Protein AF-A0AB74E7F2-F1 (afdb_monomer_lite)

Radius of gyration: 13.61 Å; chains: 1; bounding box: 28×32×40 Å

Organism: Staphylococcus aureus (NCBI:txid1280)

Structure (mmCIF, N/CA/C/O backbone):
data_AF-A0AB74E7F2-F1
#
_entry.id   AF-A0AB74E7F2-F1
#
loop_
_atom_site.group_PDB
_atom_site.id
_atom_site.type_symbol
_atom_site.label_atom_id
_atom_site.label_alt_id
_atom_site.label_comp_id
_atom_site.label_asym_id
_atom_site.label_entity_id
_atom_site.label_seq_id
_atom_site.pdbx_PDB_ins_code
_atom_site.Cartn_x
_atom_site.Cartn_y
_atom_site.Cartn_z
_atom_site.occupancy
_atom_site.B_iso_or_equiv
_atom_site.auth_seq_id
_atom_site.auth_comp_id
_atom_site.auth_asym_id
_atom_site.auth_atom_id
_atom_site.pdbx_PDB_model_num
ATOM 1 N N . PHE A 1 1 ? 10.482 0.466 -28.889 1.00 39.66 1 PHE A N 1
ATOM 2 C CA . PHE A 1 1 ? 11.165 -0.450 -27.960 1.00 39.66 1 PHE A CA 1
ATOM 3 C C . PHE A 1 1 ? 11.246 0.227 -26.612 1.00 39.66 1 PHE A C 1
ATOM 5 O O . PHE A 1 1 ? 11.640 1.384 -26.559 1.00 39.66 1 PHE A O 1
ATOM 12 N N . GLY A 1 2 ? 10.797 -0.452 -25.567 1.00 55.34 2 GLY A N 1
ATOM 13 C CA . GLY A 1 2 ? 10.849 0.024 -24.193 1.00 55.34 2 GLY A CA 1
ATOM 14 C C . GLY A 1 2 ? 10.389 -1.122 -23.316 1.00 55.34 2 GLY A C 1
ATOM 15 O O . GLY A 1 2 ? 9.218 -1.496 -23.380 1.00 55.34 2 GLY A O 1
ATOM 16 N N . ASP A 1 3 ? 11.318 -1.728 -22.586 1.00 63.72 3 ASP A N 1
ATOM 17 C CA . ASP A 1 3 ? 10.972 -2.790 -21.653 1.00 63.72 3 ASP A CA 1
ATOM 18 C C . ASP A 1 3 ? 10.117 -2.198 -20.532 1.00 63.72 3 ASP A C 1
ATOM 20 O O . ASP A 1 3 ? 10.372 -1.099 -20.035 1.00 63.72 3 ASP A O 1
ATOM 24 N N . THR A 1 4 ? 9.042 -2.897 -20.175 1.00 64.88 4 THR A N 1
ATOM 25 C CA . THR A 1 4 ? 8.167 -2.480 -19.077 1.00 64.88 4 THR A CA 1
ATOM 26 C C . THR A 1 4 ? 8.802 -2.948 -17.773 1.00 64.88 4 THR A C 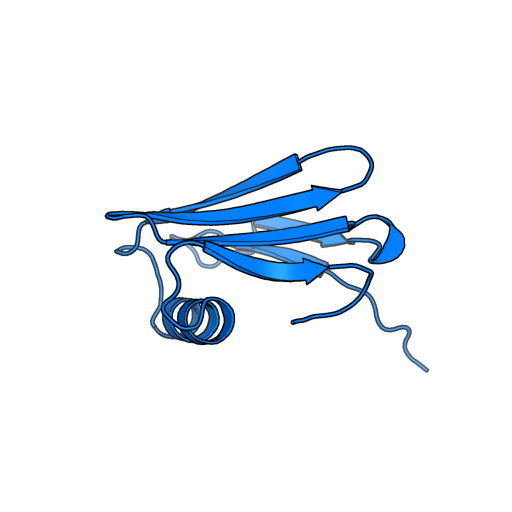1
ATOM 28 O O . THR A 1 4 ? 8.916 -4.149 -17.552 1.00 64.88 4 THR A O 1
ATOM 31 N N . PHE A 1 5 ? 9.209 -2.020 -16.909 1.00 63.56 5 PHE A N 1
ATOM 32 C CA . PHE A 1 5 ? 9.804 -2.320 -15.603 1.00 63.56 5 PHE A CA 1
ATOM 33 C C . PHE A 1 5 ? 8.944 -1.751 -14.466 1.00 63.56 5 PHE A C 1
ATOM 35 O O . PHE A 1 5 ? 8.213 -0.774 -14.649 1.00 63.56 5 PHE A O 1
ATOM 42 N N . LEU A 1 6 ? 9.003 -2.374 -13.284 1.00 65.81 6 LEU A N 1
ATOM 43 C CA . LEU A 1 6 ? 8.288 -1.907 -12.096 1.00 65.81 6 LEU A CA 1
ATOM 44 C C . LEU A 1 6 ? 9.228 -1.100 -11.206 1.00 65.81 6 LEU A C 1
ATOM 46 O O . LEU A 1 6 ? 10.315 -1.547 -10.849 1.00 65.81 6 LEU A O 1
ATOM 50 N N . MET A 1 7 ? 8.763 0.069 -10.780 1.00 71.94 7 MET A N 1
ATOM 51 C CA . MET A 1 7 ? 9.463 0.901 -9.808 1.00 71.94 7 MET A CA 1
ATOM 52 C C . MET A 1 7 ? 8.633 1.055 -8.542 1.00 71.94 7 MET A C 1
ATOM 54 O O . MET A 1 7 ? 7.443 1.371 -8.588 1.00 71.94 7 MET A O 1
ATOM 58 N N . CYS A 1 8 ? 9.279 0.876 -7.394 1.00 69.75 8 CYS A N 1
ATOM 59 C CA . CYS A 1 8 ? 8.757 1.310 -6.110 1.00 69.75 8 CYS A CA 1
ATOM 60 C C . CYS A 1 8 ? 9.364 2.665 -5.766 1.00 69.75 8 CYS A C 1
ATOM 62 O O . CYS A 1 8 ? 10.534 2.756 -5.401 1.00 69.75 8 CYS A O 1
ATOM 64 N N . THR A 1 9 ? 8.563 3.721 -5.872 1.00 68.56 9 THR A N 1
ATOM 65 C CA . THR A 1 9 ? 8.979 5.071 -5.489 1.00 68.56 9 THR A CA 1
ATOM 66 C C . THR A 1 9 ? 8.465 5.389 -4.089 1.00 68.56 9 THR A C 1
ATOM 68 O O . THR A 1 9 ? 7.259 5.449 -3.841 1.00 68.56 9 THR A O 1
ATOM 71 N N . ILE A 1 10 ? 9.391 5.616 -3.164 1.00 67.75 10 ILE A N 1
ATOM 72 C CA . ILE A 1 10 ? 9.127 6.097 -1.814 1.00 67.75 10 ILE A CA 1
ATOM 73 C C . ILE A 1 10 ? 9.182 7.620 -1.847 1.00 67.75 10 ILE A C 1
ATOM 75 O O . ILE A 1 10 ? 10.229 8.217 -2.092 1.00 67.75 10 ILE A O 1
ATOM 79 N N . ILE A 1 11 ? 8.051 8.258 -1.565 1.00 67.88 11 ILE A N 1
ATOM 80 C CA . ILE A 1 11 ? 7.923 9.716 -1.582 1.00 67.88 11 ILE A CA 1
ATOM 81 C C . ILE A 1 11 ? 7.808 10.237 -0.148 1.00 67.88 11 ILE A C 1
ATOM 83 O O . ILE A 1 11 ? 7.074 9.702 0.687 1.00 67.88 11 ILE A O 1
ATOM 87 N N . SER A 1 12 ? 8.557 11.296 0.144 1.00 57.97 12 SER A N 1
ATOM 88 C CA . SER A 1 12 ? 8.482 12.067 1.373 1.00 57.97 12 SER A CA 1
ATOM 89 C C . SER A 1 12 ? 7.107 12.694 1.507 1.00 57.97 12 SER A C 1
ATOM 91 O O . SER A 1 12 ? 6.698 13.502 0.683 1.00 57.97 12 SER A O 1
ATOM 93 N N . PHE A 1 13 ? 6.406 12.377 2.588 1.00 56.69 13 PHE A N 1
ATOM 94 C CA . PHE A 1 13 ? 5.064 12.906 2.783 1.00 56.69 13 PHE A CA 1
ATOM 95 C C . PHE A 1 13 ? 5.026 14.437 2.957 1.00 56.69 13 PHE A C 1
ATOM 97 O O . PHE A 1 13 ? 4.120 15.089 2.457 1.00 56.69 13 PHE A O 1
ATOM 104 N N . LYS A 1 14 ? 5.994 15.023 3.675 1.00 56.22 14 LYS A N 1
ATOM 105 C CA . LYS A 1 14 ? 5.977 16.465 3.983 1.00 56.22 14 LYS A CA 1
ATOM 106 C C . LYS A 1 14 ? 6.453 17.331 2.823 1.00 56.22 14 LYS A C 1
ATOM 108 O O . LYS A 1 14 ? 5.979 18.447 2.670 1.00 56.22 14 LYS A O 1
ATOM 113 N N . THR A 1 15 ? 7.427 16.831 2.069 1.00 73.25 15 THR A N 1
ATOM 114 C CA . THR A 1 15 ? 8.123 17.607 1.035 1.00 73.25 15 THR A CA 1
ATOM 115 C C . THR A 1 15 ? 7.724 17.189 -0.375 1.00 73.25 15 THR A C 1
ATOM 117 O O . THR A 1 15 ? 8.094 17.864 -1.325 1.00 73.25 15 THR A O 1
ATOM 120 N N . PHE A 1 16 ? 6.978 16.087 -0.525 1.00 68.19 16 PHE A N 1
ATOM 121 C CA . PHE A 1 16 ? 6.669 15.440 -1.808 1.00 68.19 16 PHE A CA 1
ATOM 122 C C . PHE A 1 16 ? 7.908 15.057 -2.631 1.00 68.19 16 PHE A C 1
ATOM 124 O O . PHE A 1 16 ? 7.798 14.677 -3.793 1.00 68.19 16 PHE A O 1
ATOM 131 N N . GLU A 1 17 ? 9.088 15.089 -2.014 1.00 70.38 17 GLU A N 1
ATOM 132 C CA . GLU A 1 17 ? 10.343 14.692 -2.635 1.00 70.38 17 GLU A CA 1
ATOM 133 C C . GLU A 1 17 ? 10.428 13.175 -2.742 1.00 70.38 17 GLU A C 1
ATOM 135 O O . GLU A 1 17 ? 10.081 12.445 -1.810 1.00 70.38 17 GLU A O 1
ATOM 140 N N . ILE A 1 18 ? 10.950 12.687 -3.860 1.00 75.50 18 ILE A N 1
ATOM 141 C CA . ILE A 1 18 ? 11.291 11.277 -4.012 1.00 75.50 18 ILE A CA 1
ATOM 142 C C . ILE A 1 18 ? 12.473 10.985 -3.085 1.00 75.50 18 ILE A C 1
ATOM 144 O O . ILE A 1 18 ? 13.562 11.518 -3.273 1.00 75.50 18 ILE A O 1
ATOM 148 N N . LYS A 1 19 ? 12.250 10.155 -2.064 1.00 75.31 19 LYS A N 1
ATOM 149 C CA . LYS A 1 19 ? 13.300 9.731 -1.130 1.00 75.31 19 LYS A CA 1
ATOM 150 C C . LYS A 1 19 ? 14.126 8.593 -1.696 1.00 75.31 19 LYS A C 1
ATOM 152 O O . LYS A 1 19 ? 15.330 8.544 -1.483 1.00 75.31 19 LYS A O 1
ATOM 157 N N . GLU A 1 20 ? 13.459 7.662 -2.361 1.00 73.12 20 GLU A N 1
ATOM 158 C CA . GLU A 1 20 ? 14.084 6.456 -2.877 1.00 73.12 20 GLU A CA 1
ATOM 159 C C . GLU A 1 20 ? 13.239 5.921 -4.028 1.00 73.12 20 GLU A C 1
ATOM 161 O O . GLU A 1 20 ? 12.011 5.894 -3.938 1.00 73.12 20 GLU A O 1
ATOM 166 N N . THR A 1 21 ? 13.890 5.483 -5.098 1.00 71.81 21 THR A N 1
ATOM 167 C CA . THR A 1 21 ? 13.246 4.713 -6.159 1.00 71.81 21 THR A CA 1
ATOM 168 C C . THR A 1 21 ? 14.001 3.408 -6.275 1.00 71.81 21 THR A C 1
ATOM 170 O O . THR A 1 21 ? 15.201 3.411 -6.539 1.00 71.81 21 THR A O 1
ATOM 173 N N . VAL A 1 22 ? 13.301 2.305 -6.045 1.00 70.44 22 VAL A N 1
ATOM 174 C CA . VAL A 1 22 ? 13.870 0.962 -6.108 1.00 70.44 22 VAL A CA 1
ATOM 175 C C . VAL A 1 22 ? 13.230 0.234 -7.274 1.00 70.44 22 VAL A C 1
ATOM 177 O O . VAL A 1 22 ? 12.004 0.108 -7.328 1.00 70.44 22 VAL A O 1
ATOM 180 N N . GLU A 1 23 ? 14.059 -0.257 -8.190 1.00 70.00 23 GLU A N 1
ATOM 181 C CA . GLU A 1 23 ? 13.606 -1.189 -9.214 1.00 70.00 23 GLU A CA 1
ATOM 182 C C . GLU A 1 23 ? 13.168 -2.487 -8.549 1.00 70.00 23 GLU A C 1
ATOM 184 O O . GLU A 1 23 ? 13.896 -3.087 -7.755 1.00 70.00 23 GLU A O 1
ATOM 189 N N . LEU A 1 24 ? 11.945 -2.902 -8.849 1.00 69.06 24 LEU A N 1
ATOM 190 C CA . LEU A 1 24 ? 11.422 -4.179 -8.409 1.00 69.06 24 LEU A CA 1
ATOM 191 C C . LEU A 1 24 ? 11.346 -5.097 -9.623 1.00 69.06 24 LEU A C 1
ATOM 193 O O . LEU A 1 24 ? 10.602 -4.835 -10.564 1.00 69.06 24 LEU A O 1
ATOM 197 N N . SER A 1 25 ? 12.067 -6.215 -9.576 1.00 65.25 25 SER A N 1
ATOM 198 C CA . SER A 1 25 ? 11.768 -7.334 -10.467 1.00 65.25 25 SER A CA 1
ATOM 199 C C . SER A 1 25 ? 10.395 -7.891 -10.076 1.00 65.25 25 SER A C 1
ATOM 201 O O . SER A 1 25 ? 10.188 -8.279 -8.922 1.00 65.25 25 SER A O 1
ATOM 203 N N . TYR A 1 26 ? 9.450 -7.903 -11.023 1.00 60.69 26 TYR A N 1
ATOM 204 C CA . TYR A 1 26 ? 8.126 -8.508 -10.832 1.00 60.69 26 TYR A CA 1
ATOM 205 C C . TYR A 1 26 ? 8.237 -9.972 -10.392 1.00 60.69 26 TYR A C 1
ATOM 207 O O . TYR A 1 26 ? 7.484 -10.397 -9.518 1.00 60.69 26 TYR A O 1
ATOM 215 N N . ASP A 1 27 ? 9.228 -10.697 -10.915 1.00 62.91 27 ASP A N 1
ATOM 216 C CA . ASP A 1 27 ? 9.500 -12.104 -10.597 1.00 62.91 27 ASP A CA 1
ATOM 217 C C . ASP A 1 27 ? 9.857 -12.310 -9.119 1.00 62.91 27 ASP A C 1
ATOM 219 O O . ASP A 1 27 ? 9.672 -13.391 -8.563 1.00 62.91 27 ASP A O 1
ATOM 223 N N . ALA A 1 28 ? 10.357 -11.264 -8.456 1.00 70.81 28 ALA A N 1
ATOM 224 C CA . ALA A 1 28 ? 10.703 -11.312 -7.046 1.00 70.81 28 ALA A CA 1
ATOM 225 C C . ALA A 1 28 ? 9.520 -10.986 -6.124 1.00 70.81 28 ALA A C 1
ATOM 227 O O . ALA A 1 28 ? 9.620 -11.264 -4.926 1.00 70.81 28 ALA A O 1
ATOM 228 N N . VAL A 1 29 ? 8.433 -10.382 -6.626 1.00 81.06 29 VAL A N 1
ATOM 229 C CA . VAL A 1 29 ? 7.261 -9.992 -5.826 1.00 81.06 29 VAL A CA 1
ATOM 230 C C . VAL A 1 29 ? 6.230 -11.115 -5.845 1.00 81.06 29 VAL A C 1
ATOM 232 O O . VAL A 1 2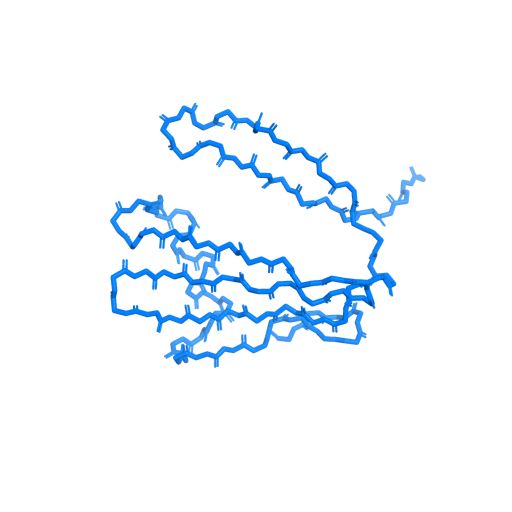9 ? 5.520 -11.324 -6.821 1.00 81.06 29 VAL A O 1
ATOM 235 N N . ASN A 1 30 ? 6.081 -11.793 -4.713 1.00 86.62 30 ASN A N 1
ATOM 236 C CA . ASN A 1 30 ? 5.097 -12.860 -4.563 1.00 86.62 30 ASN A CA 1
ATOM 237 C C . ASN A 1 30 ? 3.690 -12.286 -4.382 1.00 86.62 30 ASN A C 1
ATOM 239 O O . ASN A 1 30 ? 2.725 -12.787 -4.958 1.00 86.62 30 ASN A O 1
ATOM 243 N N . ARG A 1 31 ? 3.565 -11.245 -3.545 1.00 91.38 31 ARG A N 1
ATOM 244 C CA . ARG A 1 31 ? 2.258 -10.746 -3.107 1.00 91.38 31 ARG A CA 1
ATOM 245 C C . ARG A 1 31 ? 2.304 -9.308 -2.607 1.00 91.38 31 ARG A C 1
ATOM 247 O O . ARG A 1 31 ? 3.222 -8.929 -1.880 1.00 91.38 31 ARG A O 1
ATOM 254 N N . ILE A 1 32 ? 1.263 -8.529 -2.896 1.00 90.75 32 ILE A N 1
ATOM 255 C CA . ILE A 1 32 ? 1.027 -7.220 -2.269 1.00 90.75 32 ILE A CA 1
ATOM 256 C C . ILE A 1 32 ? -0.317 -7.234 -1.550 1.00 90.75 32 ILE A C 1
ATOM 258 O O . 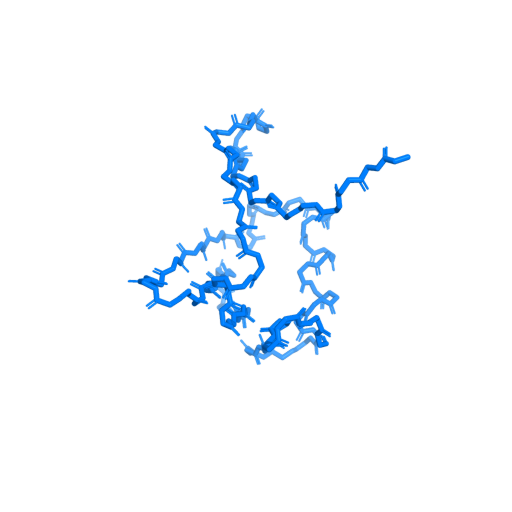ILE A 1 32 ? -1.359 -7.533 -2.133 1.00 90.75 32 ILE A O 1
ATOM 262 N N . VAL A 1 33 ? -0.293 -6.874 -0.268 1.00 93.50 33 VAL A N 1
ATOM 263 C CA . VAL A 1 33 ? -1.471 -6.850 0.602 1.00 93.50 33 VAL A CA 1
ATOM 264 C C . VAL A 1 33 ? -1.689 -5.446 1.144 1.00 93.50 33 VAL A C 1
ATOM 266 O O . VAL A 1 33 ? -0.795 -4.861 1.761 1.00 93.50 33 VAL A O 1
ATOM 269 N N . LEU A 1 34 ? -2.904 -4.931 0.979 1.00 93.31 34 LEU A N 1
ATOM 270 C CA . LEU A 1 34 ? -3.369 -3.720 1.644 1.00 93.31 34 LEU A CA 1
ATOM 271 C C . LEU A 1 34 ? -4.167 -4.075 2.896 1.00 93.31 34 LEU A C 1
ATOM 273 O O . LEU A 1 34 ? -4.924 -5.043 2.909 1.00 93.31 34 LEU A O 1
ATOM 277 N N . LYS A 1 35 ? -4.017 -3.271 3.949 1.00 93.56 35 LYS A N 1
ATOM 278 C CA . LYS A 1 35 ? -4.778 -3.396 5.197 1.00 93.56 35 LYS A CA 1
ATOM 279 C C . LYS A 1 35 ? -5.255 -2.037 5.688 1.00 93.56 35 LYS A C 1
ATOM 281 O O . LYS A 1 35 ? -4.424 -1.152 5.927 1.00 93.56 35 LYS A O 1
ATOM 286 N N . ASP A 1 36 ? -6.564 -1.905 5.882 1.00 92.31 36 ASP A N 1
ATOM 287 C CA . ASP A 1 36 ? -7.188 -0.710 6.444 1.00 92.31 36 ASP A CA 1
ATOM 288 C C . ASP A 1 36 ? -7.268 -0.856 7.966 1.00 92.31 36 ASP A C 1
ATOM 290 O O . ASP A 1 36 ? -7.983 -1.697 8.518 1.00 92.31 36 ASP A O 1
ATOM 294 N N . GLY A 1 37 ? -6.445 -0.077 8.662 1.00 88.12 37 GLY A N 1
ATOM 295 C CA . GLY A 1 37 ? -6.516 0.090 10.106 1.00 88.12 37 GLY A CA 1
ATOM 296 C C . GLY A 1 37 ? -7.370 1.298 10.471 1.00 88.12 37 GLY A C 1
ATOM 297 O O . GLY A 1 37 ? -7.759 2.092 9.620 1.00 88.12 37 GLY A O 1
ATOM 298 N N . TRP A 1 38 ? -7.640 1.478 11.762 1.00 86.25 38 TRP A N 1
ATOM 299 C CA . TRP A 1 38 ? -8.456 2.602 12.225 1.00 86.25 38 TRP A CA 1
ATOM 300 C C . TRP A 1 38 ? -7.814 3.951 11.868 1.00 86.25 38 TRP A C 1
ATOM 302 O O . TRP A 1 38 ? -8.411 4.732 11.135 1.00 86.25 38 TRP A O 1
ATOM 312 N N . LEU A 1 39 ? -6.582 4.197 12.324 1.00 85.81 39 LEU A N 1
ATOM 313 C CA . LEU A 1 39 ? -5.865 5.465 12.114 1.00 85.81 39 LEU A CA 1
ATOM 314 C C . LEU A 1 39 ? -4.825 5.403 10.988 1.00 85.81 39 LEU A C 1
ATOM 316 O O . LEU A 1 39 ? -4.328 6.428 10.528 1.00 85.81 39 LEU A O 1
ATOM 320 N N . PHE A 1 40 ? -4.485 4.197 10.543 1.00 85.12 40 PHE A N 1
ATOM 321 C CA . PHE A 1 40 ? -3.402 3.950 9.601 1.00 85.12 40 PHE A CA 1
ATOM 322 C C . PHE A 1 40 ? -3.855 3.040 8.469 1.00 85.12 40 PHE A C 1
ATOM 324 O O . PHE A 1 40 ? -4.679 2.147 8.657 1.00 85.12 40 PH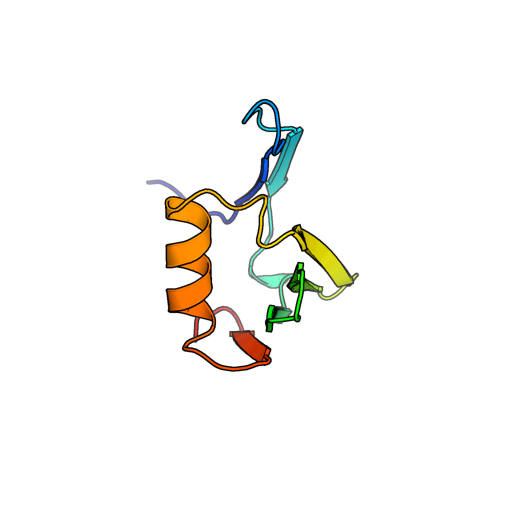E A O 1
ATOM 331 N N . ARG A 1 41 ? -3.237 3.213 7.309 1.00 87.75 41 ARG A N 1
ATOM 332 C CA . ARG A 1 41 ? -3.298 2.284 6.184 1.00 87.75 41 ARG A CA 1
ATOM 333 C C . ARG A 1 41 ? -1.937 1.644 6.019 1.00 87.75 41 ARG A C 1
ATOM 335 O O . ARG A 1 41 ? -0.914 2.309 6.178 1.00 87.75 41 ARG A O 1
ATOM 342 N N . LYS A 1 42 ? -1.922 0.342 5.759 1.00 89.50 42 LYS A N 1
ATOM 343 C CA . LYS A 1 42 ? -0.693 -0.439 5.618 1.00 89.50 42 LYS A CA 1
ATOM 344 C C . LYS A 1 42 ? -0.659 -1.130 4.264 1.00 89.50 42 LYS A C 1
ATOM 346 O O . LYS A 1 42 ? -1.688 -1.613 3.797 1.00 89.50 42 LYS A O 1
ATOM 351 N N . MET A 1 43 ? 0.533 -1.198 3.690 1.00 89.25 43 MET A N 1
ATOM 352 C CA . MET A 1 43 ? 0.870 -2.016 2.534 1.00 89.25 43 MET A CA 1
ATOM 353 C C . MET A 1 43 ? 1.998 -2.962 2.932 1.00 89.25 43 MET A C 1
ATOM 355 O O . MET A 1 43 ? 2.969 -2.560 3.574 1.00 89.25 43 MET A O 1
ATOM 359 N N . ARG A 1 44 ? 1.859 -4.228 2.567 1.00 89.88 44 ARG A N 1
ATOM 360 C CA . ARG A 1 44 ? 2.880 -5.253 2.747 1.00 89.88 44 ARG A CA 1
ATOM 361 C C . ARG A 1 44 ? 3.235 -5.802 1.376 1.00 89.88 44 ARG A C 1
ATOM 363 O O . ARG A 1 44 ? 2.339 -6.259 0.678 1.00 89.88 44 ARG A O 1
ATOM 370 N N . ILE A 1 45 ? 4.512 -5.753 1.025 1.00 87.81 45 ILE A N 1
ATOM 371 C CA . ILE A 1 45 ? 5.052 -6.357 -0.192 1.00 87.81 45 ILE A CA 1
ATOM 372 C C . ILE A 1 45 ? 5.864 -7.569 0.249 1.00 87.81 45 ILE A C 1
ATOM 374 O O . ILE A 1 45 ? 6.830 -7.439 1.003 1.00 87.81 45 ILE A O 1
ATOM 378 N N . GLU A 1 46 ? 5.430 -8.750 -0.160 1.00 88.50 46 GLU A N 1
ATOM 379 C CA . GLU A 1 46 ? 6.118 -10.011 0.085 1.00 88.50 46 GLU A CA 1
ATOM 380 C C . GLU A 1 46 ? 6.969 -10.335 -1.134 1.00 88.50 46 GLU A C 1
ATOM 382 O O . GLU A 1 46 ? 6.439 -10.491 -2.233 1.00 88.50 46 GLU A O 1
ATOM 387 N N . THR A 1 47 ? 8.280 -10.427 -0.936 1.00 83.62 47 THR A N 1
ATOM 388 C CA . THR A 1 47 ? 9.214 -10.912 -1.949 1.00 83.62 47 THR A CA 1
ATOM 389 C C . THR A 1 47 ? 9.755 -12.282 -1.557 1.00 83.62 47 THR A C 1
ATOM 391 O O . THR A 1 47 ? 9.569 -12.722 -0.420 1.00 83.62 47 THR A O 1
ATOM 394 N N . MET A 1 48 ? 10.463 -12.954 -2.467 1.00 79.81 48 MET A N 1
ATOM 395 C CA . MET A 1 48 ? 11.144 -14.220 -2.152 1.00 79.81 48 MET A CA 1
ATOM 396 C C . MET A 1 48 ? 12.146 -14.107 -0.992 1.00 79.81 48 MET A C 1
ATOM 398 O O . MET A 1 48 ? 12.400 -15.084 -0.294 1.00 79.81 48 MET A O 1
ATOM 402 N N . GLN A 1 49 ? 12.730 -12.925 -0.789 1.00 75.62 49 GLN A N 1
ATOM 403 C CA . GLN A 1 49 ? 13.835 -12.715 0.149 1.00 75.62 49 GLN A CA 1
ATOM 404 C C . GLN A 1 49 ? 13.401 -11.996 1.429 1.00 75.62 49 GLN A C 1
ATOM 406 O O . GLN A 1 49 ? 14.002 -12.195 2.483 1.00 75.62 49 GLN A O 1
ATOM 411 N N . LYS A 1 50 ? 12.399 -11.110 1.352 1.00 77.69 50 LYS A N 1
ATOM 412 C CA . LYS A 1 50 ? 12.009 -10.259 2.480 1.00 77.69 50 LYS A CA 1
ATOM 413 C C . LYS A 1 50 ? 10.573 -9.764 2.384 1.00 77.69 50 LYS A C 1
ATOM 415 O O . LYS A 1 50 ? 9.940 -9.753 1.336 1.00 77.69 50 LYS A O 1
ATOM 420 N N . VAL A 1 51 ? 10.075 -9.279 3.516 1.00 84.81 51 VAL A N 1
ATOM 421 C CA . VAL A 1 51 ? 8.777 -8.612 3.606 1.00 84.81 51 VAL A CA 1
ATOM 422 C C . VAL A 1 51 ? 8.998 -7.130 3.863 1.00 84.81 51 VAL A C 1
ATOM 424 O O . VAL A 1 51 ? 9.481 -6.744 4.928 1.00 84.81 51 VAL A O 1
ATOM 427 N N . LEU A 1 52 ? 8.593 -6.297 2.911 1.00 81.88 52 LEU A N 1
ATOM 428 C CA . LEU A 1 52 ? 8.598 -4.846 3.052 1.00 81.88 52 LEU A CA 1
ATOM 429 C C . LEU A 1 52 ? 7.247 -4.389 3.603 1.00 81.88 52 LEU A C 1
ATOM 431 O O . LEU A 1 52 ? 6.188 -4.842 3.161 1.00 81.88 52 LEU A O 1
ATOM 435 N N . LYS A 1 53 ? 7.273 -3.506 4.602 1.00 83.69 53 LYS A N 1
ATOM 436 C CA . LYS A 1 53 ? 6.072 -2.993 5.268 1.00 83.69 53 LYS A CA 1
ATOM 437 C C . LYS A 1 53 ? 6.076 -1.477 5.202 1.00 83.69 53 LYS A C 1
ATOM 439 O O . LYS A 1 53 ? 6.973 -0.836 5.736 1.00 83.69 53 LYS A O 1
ATOM 444 N N . TYR A 1 54 ? 5.021 -0.927 4.623 1.00 82.06 54 TYR A N 1
ATOM 445 C CA . TYR A 1 54 ? 4.787 0.504 4.528 1.00 82.06 54 TYR A CA 1
ATOM 446 C C . TYR A 1 54 ? 3.505 0.851 5.273 1.00 82.06 54 TYR A C 1
ATOM 448 O O . TYR A 1 54 ? 2.522 0.107 5.244 1.00 82.06 54 TYR A O 1
ATOM 456 N N . GLY A 1 55 ? 3.514 1.980 5.970 1.00 80.94 55 GLY A N 1
ATOM 457 C CA . GLY A 1 55 ? 2.363 2.476 6.706 1.00 80.94 55 GLY A CA 1
ATOM 458 C C . GLY A 1 55 ? 2.260 3.981 6.564 1.00 80.94 55 GLY A C 1
ATOM 459 O O . GLY A 1 55 ? 3.268 4.675 6.641 1.00 80.94 55 GLY A O 1
ATOM 460 N N . THR A 1 56 ? 1.041 4.475 6.385 1.00 81.44 56 THR A N 1
ATOM 461 C CA . THR A 1 56 ? 0.758 5.909 6.403 1.00 81.44 56 THR A CA 1
ATOM 462 C C . THR A 1 56 ? -0.466 6.201 7.261 1.00 81.44 56 THR A C 1
ATOM 464 O O . THR A 1 56 ? -1.380 5.377 7.374 1.00 81.44 56 THR A O 1
ATOM 467 N N . SER A 1 57 ? -0.467 7.364 7.908 1.00 82.00 57 SER A N 1
ATOM 468 C CA . SER A 1 57 ? -1.627 7.852 8.655 1.00 82.00 57 SER A CA 1
ATOM 469 C C . SER A 1 57 ? -2.737 8.231 7.678 1.00 82.00 57 SER A C 1
ATOM 471 O O . SER A 1 57 ? -2.468 8.821 6.635 1.00 82.00 57 SER A O 1
ATOM 473 N N . LYS A 1 58 ? -3.998 7.943 8.022 1.00 83.38 58 LYS A N 1
ATOM 474 C CA . LYS A 1 58 ? -5.149 8.349 7.196 1.00 83.38 58 LYS A CA 1
ATOM 475 C C . LYS A 1 58 ? -5.272 9.868 7.048 1.00 83.38 58 LYS A C 1
ATOM 477 O O . LYS A 1 58 ? -5.806 10.326 6.048 1.00 83.38 58 LYS A O 1
ATOM 482 N N . LEU A 1 59 ? -4.765 10.621 8.026 1.00 81.31 59 LEU A N 1
ATOM 483 C CA . LEU A 1 59 ? -4.720 12.088 8.001 1.00 81.31 59 LEU A CA 1
ATOM 484 C C . LEU A 1 59 ? -3.641 12.625 7.055 1.00 81.31 59 LEU A C 1
ATOM 486 O O . LEU A 1 59 ? -3.683 13.778 6.651 1.00 81.31 59 LEU A O 1
ATOM 490 N N . MET A 1 60 ? -2.664 11.782 6.731 1.00 73.75 60 MET A N 1
ATOM 491 C CA . MET A 1 60 ? -1.475 12.116 5.956 1.00 73.75 60 MET A CA 1
ATOM 492 C C . MET A 1 60 ? -1.584 11.489 4.564 1.00 73.75 60 MET A C 1
ATOM 494 O O . MET A 1 60 ? -0.628 10.922 4.045 1.00 73.75 60 MET A O 1
ATOM 498 N N . LEU A 1 61 ? -2.779 11.489 3.986 1.00 72.06 61 LEU A N 1
ATOM 499 C CA . LEU A 1 61 ? -2.999 11.024 2.627 1.00 72.06 61 LEU A CA 1
ATOM 500 C C . LEU A 1 61 ? -3.556 12.176 1.820 1.00 72.06 61 LEU A C 1
ATOM 502 O O . LEU A 1 61 ? -4.548 12.783 2.216 1.00 72.06 61 LEU A O 1
ATOM 506 N N . THR A 1 62 ? -2.929 12.448 0.680 1.00 77.25 62 THR A N 1
ATOM 507 C CA . THR A 1 62 ? -3.558 13.310 -0.317 1.00 77.25 62 THR A CA 1
ATOM 508 C C . THR A 1 62 ? -4.809 12.628 -0.862 1.00 77.25 62 THR A C 1
ATOM 510 O O . THR A 1 62 ? -4.908 11.395 -0.838 1.00 77.25 62 THR A O 1
ATOM 513 N N . ASP A 1 63 ? -5.746 13.407 -1.402 1.00 77.00 63 ASP A N 1
ATOM 514 C CA . ASP A 1 63 ? -6.960 12.858 -2.018 1.00 77.00 63 ASP A CA 1
ATOM 515 C C . ASP A 1 63 ? -6.616 11.841 -3.118 1.00 77.00 63 ASP A C 1
ATOM 517 O O . ASP A 1 63 ? -7.141 10.730 -3.135 1.00 77.00 63 ASP A O 1
ATOM 521 N N . PHE A 1 64 ? -5.594 12.134 -3.931 1.00 67.69 64 PHE A N 1
ATOM 522 C CA . PHE A 1 64 ? -5.090 11.217 -4.955 1.00 67.69 64 PHE A CA 1
ATOM 523 C C . PHE A 1 64 ? -4.604 9.870 -4.388 1.00 67.69 64 PHE A C 1
ATOM 525 O O . PHE A 1 64 ? -4.922 8.803 -4.919 1.00 67.69 64 PHE A O 1
ATOM 532 N N . GLN A 1 65 ? -3.826 9.879 -3.303 1.00 75.94 65 GLN A N 1
ATOM 533 C CA . GLN A 1 65 ? -3.356 8.635 -2.683 1.00 75.94 65 GLN A CA 1
ATOM 534 C C . GLN A 1 65 ? -4.507 7.882 -2.002 1.00 75.94 65 GLN A C 1
ATOM 536 O O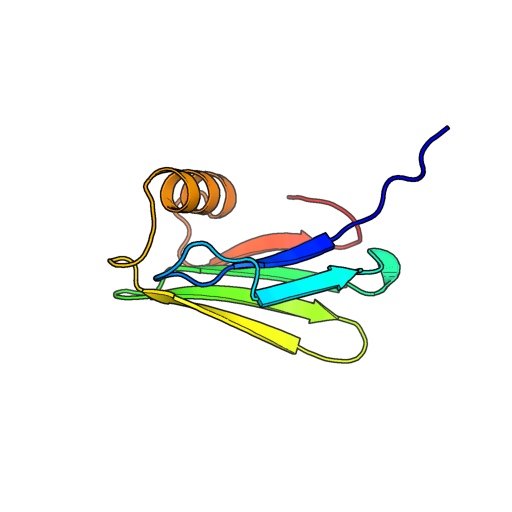 . GLN A 1 65 ? -4.542 6.648 -1.999 1.00 75.94 65 GLN A O 1
ATOM 541 N N . LYS A 1 66 ? -5.460 8.622 -1.427 1.00 82.56 66 LYS A N 1
ATOM 542 C CA . LYS A 1 66 ? -6.637 8.073 -0.760 1.00 82.56 66 LYS A CA 1
ATOM 543 C C . LYS A 1 66 ? -7.545 7.337 -1.741 1.00 82.56 66 LYS A C 1
ATOM 545 O O . LYS A 1 66 ? -7.949 6.219 -1.416 1.00 82.56 66 LYS A O 1
ATOM 550 N N . ASP A 1 67 ? -7.811 7.917 -2.906 1.00 85.25 67 ASP A N 1
ATOM 551 C CA . ASP A 1 67 ? -8.688 7.345 -3.930 1.00 85.25 67 ASP A CA 1
ATOM 552 C C . ASP A 1 67 ? -8.081 6.101 -4.570 1.00 85.25 67 ASP A C 1
ATOM 554 O O . ASP A 1 67 ? -8.748 5.069 -4.667 1.00 85.25 67 ASP A O 1
ATOM 558 N N . ASN A 1 68 ? -6.787 6.147 -4.899 1.00 81.19 68 ASN A N 1
ATOM 559 C CA . ASN A 1 68 ? -6.066 4.972 -5.383 1.00 81.19 68 ASN A CA 1
ATOM 560 C C . ASN A 1 68 ? -6.112 3.834 -4.360 1.00 81.19 68 ASN A C 1
ATOM 562 O O . ASN A 1 68 ? -6.475 2.707 -4.694 1.00 81.19 68 ASN A O 1
ATOM 566 N N . TYR A 1 69 ? -5.820 4.127 -3.090 1.00 86.88 69 TYR A N 1
ATOM 567 C CA . TYR A 1 69 ? -5.912 3.124 -2.033 1.00 86.88 69 TYR A CA 1
ATOM 568 C C . TYR A 1 69 ? -7.325 2.533 -1.919 1.00 86.88 69 TYR A C 1
ATOM 570 O O . TYR A 1 69 ? -7.478 1.316 -1.828 1.00 86.88 69 TYR A O 1
ATOM 578 N N . ASN A 1 70 ? -8.358 3.380 -1.941 1.00 88.81 70 ASN A N 1
ATOM 579 C CA . ASN A 1 70 ? -9.752 2.947 -1.841 1.00 88.81 70 ASN A CA 1
ATOM 580 C C . ASN A 1 70 ? -10.151 2.041 -3.012 1.00 88.81 70 ASN A C 1
ATOM 582 O O . ASN A 1 70 ? -10.785 1.008 -2.790 1.00 88.81 70 ASN A O 1
ATOM 586 N N . LYS A 1 71 ? -9.733 2.392 -4.235 1.00 88.69 71 LYS A N 1
ATOM 587 C CA . LYS A 1 71 ? -9.962 1.593 -5.443 1.00 88.69 71 LYS A CA 1
ATOM 588 C C . LYS A 1 71 ? -9.355 0.199 -5.314 1.00 88.69 71 LYS A C 1
ATOM 590 O O . LYS A 1 71 ? -10.009 -0.786 -5.644 1.00 88.69 71 LYS A O 1
ATOM 595 N N . TYR A 1 72 ? -8.132 0.110 -4.795 1.00 89.06 72 TYR A N 1
ATOM 596 C CA . TYR A 1 72 ? -7.443 -1.166 -4.642 1.00 89.06 72 TYR A CA 1
ATOM 597 C C . TYR A 1 72 ? -7.943 -2.001 -3.467 1.00 89.06 72 TYR A C 1
ATOM 599 O O . TYR A 1 72 ? -7.931 -3.221 -3.571 1.00 89.06 72 TYR A O 1
ATOM 607 N N . ILE A 1 73 ? -8.373 -1.404 -2.352 1.00 92.06 73 ILE A N 1
ATOM 608 C CA . ILE A 1 73 ? -8.838 -2.183 -1.195 1.00 92.06 73 ILE A CA 1
ATOM 609 C C . ILE A 1 73 ? -10.324 -2.562 -1.264 1.00 92.06 73 ILE A C 1
ATOM 611 O O . ILE A 1 73 ? -10.747 -3.486 -0.574 1.00 92.06 73 ILE A O 1
ATOM 615 N N . GLN A 1 74 ? -11.113 -1.876 -2.099 1.00 90.56 74 GLN A N 1
ATOM 616 C CA . GLN A 1 74 ? -12.528 -2.180 -2.360 1.00 90.56 74 GLN A CA 1
ATOM 617 C C . GLN A 1 74 ? -13.383 -2.272 -1.083 1.00 90.56 74 GLN A C 1
ATOM 619 O O . GLN A 1 74 ? -14.215 -3.160 -0.926 1.00 90.56 74 GLN A O 1
ATOM 624 N N . GLY A 1 75 ? -13.135 -1.377 -0.122 1.00 90.75 75 GLY A N 1
ATOM 625 C CA . GLY A 1 75 ? -13.857 -1.343 1.156 1.00 90.75 75 GLY A CA 1
ATOM 626 C C . GLY A 1 75 ? -13.548 -2.503 2.113 1.00 90.75 75 GLY A C 1
ATOM 627 O O . GLY A 1 75 ? -14.105 -2.550 3.208 1.00 90.75 75 GLY A O 1
ATOM 628 N N . GLN A 1 76 ? -12.651 -3.425 1.750 1.00 91.94 76 GLN A N 1
ATOM 629 C CA . GLN A 1 76 ? -12.276 -4.543 2.609 1.00 91.94 76 GLN A CA 1
ATOM 630 C C . GLN A 1 76 ? -11.304 -4.098 3.708 1.00 91.94 76 GLN A C 1
ATOM 632 O O . GLN A 1 76 ? -10.479 -3.203 3.533 1.00 91.94 76 GLN A O 1
ATOM 637 N N . LYS A 1 77 ? -11.338 -4.772 4.862 1.00 92.88 77 LYS A N 1
ATOM 638 C CA . LYS A 1 77 ? -10.371 -4.509 5.942 1.00 92.88 77 LYS A CA 1
ATOM 639 C C . LYS A 1 77 ? -8.948 -4.936 5.554 1.00 92.88 77 LYS A C 1
ATOM 641 O O . LYS A 1 77 ? -7.968 -4.398 6.067 1.00 92.88 77 LYS A O 1
ATOM 646 N N . GLN A 1 78 ? -8.832 -5.920 4.667 1.00 95.06 78 GLN A N 1
ATOM 647 C CA . GLN A 1 78 ? -7.580 -6.405 4.102 1.00 95.06 78 GLN A CA 1
ATOM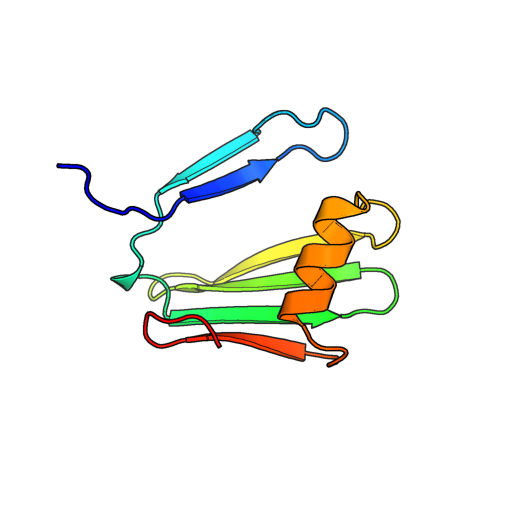 648 C C . GLN A 1 78 ? -7.857 -7.008 2.722 1.00 95.06 78 GLN A C 1
ATOM 650 O O . GLN A 1 78 ? -8.786 -7.800 2.609 1.00 95.06 78 GLN A O 1
ATOM 655 N N . ARG A 1 79 ? -7.050 -6.672 1.709 1.00 94.50 79 ARG A N 1
ATOM 656 C CA . ARG A 1 79 ? -7.183 -7.196 0.338 1.00 94.50 79 ARG A CA 1
ATOM 657 C C . ARG A 1 79 ? -5.811 -7.480 -0.263 1.00 94.50 79 ARG A C 1
ATOM 659 O O . ARG A 1 79 ? -4.878 -6.695 -0.081 1.00 94.50 79 ARG A O 1
ATOM 666 N N . VAL A 1 80 ? -5.690 -8.606 -0.960 1.00 94.00 80 VAL A N 1
ATOM 667 C CA . VAL A 1 80 ? -4.551 -8.876 -1.847 1.00 94.00 80 VAL A CA 1
ATOM 668 C C . VAL A 1 80 ? -4.807 -8.132 -3.140 1.00 94.00 80 VAL A C 1
ATOM 670 O O . VAL A 1 80 ? -5.876 -8.289 -3.719 1.00 94.00 80 VAL A O 1
ATOM 673 N N . ILE A 1 81 ? -3.858 -7.307 -3.556 1.00 92.19 81 ILE A N 1
ATOM 674 C CA . ILE A 1 81 ? -4.004 -6.491 -4.766 1.00 92.19 81 ILE A CA 1
ATOM 675 C C . ILE A 1 81 ? -3.068 -6.945 -5.877 1.00 92.19 81 ILE A C 1
ATOM 677 O O . ILE A 1 81 ? -3.234 -6.523 -7.012 1.00 92.19 81 ILE A O 1
ATOM 681 N N . PHE A 1 82 ? -2.090 -7.785 -5.544 1.00 90.12 82 PHE A N 1
ATOM 682 C CA . PHE A 1 82 ? -1.150 -8.376 -6.480 1.00 90.12 82 PHE A CA 1
ATOM 683 C C . PHE A 1 82 ? -0.746 -9.755 -5.972 1.00 90.12 82 PHE A C 1
ATOM 685 O O . PHE A 1 82 ? -0.422 -9.888 -4.787 1.00 90.12 82 PHE A O 1
ATOM 692 N N . GLU A 1 83 ? -0.758 -10.752 -6.847 1.00 89.69 83 GLU A N 1
ATOM 693 C CA . GLU A 1 83 ? -0.318 -12.118 -6.566 1.00 89.69 83 GLU A CA 1
ATOM 694 C C . GLU A 1 83 ? 0.043 -12.817 -7.882 1.00 89.69 83 GLU A C 1
ATOM 696 O O . GLU A 1 83 ? -0.568 -12.544 -8.915 1.00 89.69 83 GLU A O 1
ATOM 701 N N . ASN A 1 84 ? 1.036 -13.710 -7.856 1.00 82.25 84 ASN A N 1
ATOM 702 C CA . ASN A 1 84 ? 1.439 -14.519 -9.018 1.00 82.25 84 ASN A CA 1
ATOM 703 C C . ASN A 1 84 ? 1.729 -13.698 -10.293 1.00 82.25 84 ASN A C 1
ATOM 705 O O . ASN A 1 84 ? 1.346 -14.100 -11.387 1.00 82.25 84 ASN A O 1
ATOM 709 N N . GLY A 1 85 ? 2.371 -12.532 -10.163 1.00 77.75 85 GLY A N 1
ATOM 710 C CA . GLY A 1 85 ? 2.749 -11.708 -11.318 1.00 77.75 85 GLY A CA 1
ATOM 711 C C . GLY A 1 85 ? 1.669 -10.742 -11.827 1.00 77.75 85 GLY A C 1
ATOM 712 O O . GLY A 1 85 ? 1.940 -9.981 -12.755 1.00 77.75 85 GLY A O 1
ATOM 713 N N . HIS A 1 86 ? 0.468 -10.717 -11.232 1.00 81.50 86 HIS A N 1
ATOM 714 C CA . HIS A 1 86 ? -0.657 -9.924 -11.743 1.00 81.50 86 HIS A CA 1
ATOM 715 C C . HIS A 1 86 ? -1.437 -9.174 -10.650 1.00 81.50 86 HIS A C 1
ATOM 717 O O . HIS A 1 86 ? -1.496 -9.600 -9.496 1.00 81.50 86 HIS A O 1
ATOM 723 N N . PHE A 1 87 ? -2.062 -8.048 -11.025 1.00 83.44 87 PHE A N 1
ATOM 724 C CA . PHE A 1 87 ? -2.991 -7.303 -10.164 1.00 83.44 87 PHE A CA 1
ATOM 725 C C . PHE A 1 87 ? -4.378 -7.966 -10.111 1.00 83.44 87 PHE A C 1
ATOM 727 O O . PHE A 1 87 ? -4.838 -8.509 -11.115 1.00 83.44 87 PHE A O 1
ATOM 734 N N . VAL A 1 88 ? -5.040 -7.873 -8.949 1.00 81.69 88 VAL A N 1
ATOM 735 C CA . VAL A 1 88 ? -6.348 -8.496 -8.632 1.00 81.69 88 VAL A CA 1
ATOM 736 C C . VAL A 1 88 ? -7.465 -7.470 -8.442 1.00 81.69 88 VAL A C 1
ATOM 738 O O . VAL A 1 88 ? -7.274 -6.446 -7.737 1.00 81.69 88 VAL A O 1
#

Foldseek 3Di:
DDDDWDWDFDADLPPRHGPDIDTDDLQQWAWWKWADDDQKIKIWTDGPVDIDIDMDGPVSDDPVRVVVSCVQCVPPRMDIQDHDSDGD

Secondary structure (DSSP, 8-state):
-----EEEEEE-TTT--EEEEEEE-GGGEEEEEEEE-SSEEEEEEEESS-EEEEEEEGGG--HHHHHHHHHHHTT-SEEEEEETTEE-

pLDDT: mean 79.22, std 11.21, range [39.66, 95.06]

Sequence (88 aa):
FGDTFLMCTIISFKTFEIKETVELSYDAVNRIVLKDGWLFRKMRIETMQKVLKYGTSKLMLTDFQKDNYNKYIQGQKQRVIFENGHFV